Protein AF-A0ABD3RFZ0-F1 (afdb_monomer_lite)

InterPro domains:
  IPR000340 Dual specificity phosphatase, catalytic domain [PF00782] (63-162)
  IPR000387 Tyrosine-specific protein phosphatases domain [PS50056] (107-151)
  IPR020422 Dual specificity protein phosphatase domain [PS50054] (17-166)
  IPR020422 Dual specificity protein phosphatase domain [SM00195] (9-166)
  IPR029021 Protein-tyrosine phosphatase-like [G3DSA:3.90.190.10] (23-165)
  IPR029021 Protein-tyrosine phosphatase-like [SSF52799] (55-164)

pLDDT: mean 84.45, std 20.37, range [33.25, 98.75]

Secondary structure (DSSP, 8-state):
--------------TT---EEEEEEEEE---HHHHHHHHHHHHHHHHHHHHHTTS---TTS---EEEEEEEEE----STTS-STTTHHHHHHHHHHHH-S-TTEEEEEE-SSSSSHHHHHHHHHHHHHSTTT--SHHHHHHHHHHH-TT----HHHHHHHHHS---

Foldseek 3Di:
DDDDDPPDPPPPDDPPDQAEAEEEEEEAAADPVVVVVVVVVVVVVVVVLVVVVVDDDDPPDRNHHYHYHYHYQYWDQDLPTDLPVRLVVLLVSVCVQPDPDPSGHYHQDYDPRAANSLLSQLLNCCPVVVVQDQASCSSQVVVCVVPVNHDHDPSSNVVSRVSRDD

Radius of gyration: 20.24 Å; chains: 1; bounding box: 52×60×48 Å

Organism: NCBI:txid382380

Sequence (166 aa):
MHLANLAQKSTNVSPGSMDKVTVSVISILAAPAMIQLVTRALEEQRRLKNDSTNHVEDDRTPRINMEINHKVIPLRDNVDSDLTSMLPEALVAIDEALGIDDRRICLVHCAMGASRSVSVIVAYLLSRHSHTFNTFDEALRHVRTVRPQAMPNSGFEIELRKLIKK

Structure (mmCIF, N/CA/C/O backbone):
data_AF-A0ABD3RFZ0-F1
#
_entry.id   AF-A0ABD3RFZ0-F1
#
loop_
_atom_site.group_PDB
_atom_site.id
_atom_site.type_symbol
_atom_site.label_atom_id
_atom_site.label_alt_id
_atom_site.label_comp_id
_atom_site.label_asym_id
_atom_site.label_entity_id
_atom_site.label_seq_id
_atom_site.pdbx_PDB_ins_code
_atom_site.Cartn_x
_atom_site.Cartn_y
_atom_site.Cartn_z
_atom_site.occupancy
_atom_site.B_iso_or_equiv
_atom_site.auth_seq_id
_atom_site.auth_comp_id
_atom_site.auth_asym_id
_atom_site.auth_atom_id
_atom_site.pdbx_PDB_model_num
ATOM 1 N N . MET A 1 1 ? -7.850 -44.898 29.629 1.00 38.03 1 MET A N 1
ATOM 2 C CA . MET A 1 1 ? -7.832 -43.987 30.794 1.00 38.03 1 MET A CA 1
ATOM 3 C C . MET A 1 1 ? -6.794 -42.885 30.589 1.00 38.03 1 MET A C 1
ATOM 5 O O . MET A 1 1 ? -5.691 -43.025 31.086 1.00 38.03 1 MET A O 1
ATOM 9 N N . HIS A 1 2 ? -7.129 -41.816 29.860 1.00 33.69 2 HIS A N 1
ATOM 10 C CA . HIS A 1 2 ? -6.860 -40.435 30.293 1.00 33.69 2 HIS A CA 1
ATOM 11 C C . HIS A 1 2 ? -7.582 -39.479 29.333 1.00 33.69 2 HIS A C 1
ATOM 13 O O . HIS A 1 2 ? -7.103 -39.158 28.250 1.00 33.69 2 HIS A O 1
ATOM 19 N N . LEU A 1 3 ? -8.807 -39.1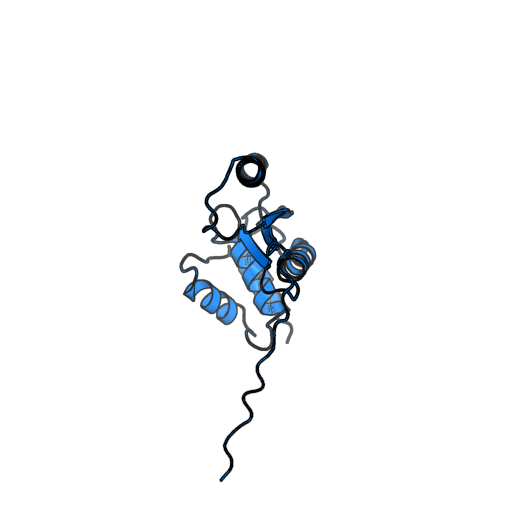32 29.720 1.00 33.28 3 LEU A N 1
ATOM 20 C CA . LEU A 1 3 ? -9.520 -37.954 29.248 1.00 33.28 3 LEU A CA 1
ATOM 21 C C . LEU A 1 3 ? -9.071 -36.756 30.094 1.00 33.28 3 LEU A C 1
ATOM 23 O O . LEU A 1 3 ? -8.675 -36.935 31.242 1.00 33.28 3 LEU A O 1
ATOM 27 N N . ALA A 1 4 ? -9.297 -35.570 29.530 1.00 36.03 4 ALA A N 1
ATOM 28 C CA . ALA A 1 4 ? -9.357 -34.260 30.176 1.00 36.03 4 ALA A CA 1
ATOM 29 C C . ALA A 1 4 ? -8.027 -33.518 30.394 1.00 36.03 4 ALA A C 1
ATOM 31 O O . ALA A 1 4 ? -7.328 -33.704 31.380 1.00 36.03 4 ALA A O 1
ATOM 32 N N . ASN A 1 5 ? -7.778 -32.534 29.525 1.00 33.25 5 ASN A N 1
ATOM 33 C CA . ASN A 1 5 ? -7.682 -31.160 30.018 1.00 33.25 5 ASN A CA 1
ATOM 34 C C . ASN A 1 5 ? -8.039 -30.153 28.914 1.00 33.25 5 ASN A C 1
ATOM 36 O O . ASN A 1 5 ? -7.194 -29.575 28.236 1.00 33.25 5 ASN A O 1
ATOM 40 N N . LEU A 1 6 ? -9.351 -29.964 28.751 1.00 37.66 6 LEU A N 1
ATOM 41 C CA . LEU A 1 6 ? -9.939 -28.725 28.255 1.00 37.66 6 LEU A CA 1
ATOM 42 C C . LEU A 1 6 ? -9.753 -27.670 29.352 1.00 37.66 6 LEU A C 1
ATOM 44 O O . LEU A 1 6 ? -10.592 -27.535 30.240 1.00 37.66 6 LEU A O 1
ATOM 48 N N . ALA A 1 7 ? -8.644 -26.934 29.306 1.00 37.22 7 ALA A N 1
ATOM 49 C CA . ALA A 1 7 ? -8.504 -25.716 30.088 1.00 37.22 7 ALA A CA 1
ATOM 50 C C . ALA A 1 7 ? -9.274 -24.602 29.372 1.00 37.22 7 ALA A C 1
ATOM 52 O O . ALA A 1 7 ? -8.808 -23.989 28.411 1.00 37.22 7 ALA A O 1
ATOM 53 N N . GLN A 1 8 ? -10.495 -24.394 29.850 1.00 36.91 8 GLN A N 1
ATOM 54 C CA . GLN A 1 8 ? -11.307 -23.215 29.612 1.00 36.91 8 GLN A CA 1
ATOM 55 C C . GLN A 1 8 ? -10.460 -21.965 29.894 1.00 36.91 8 GLN A C 1
ATOM 57 O O . GLN A 1 8 ? -10.086 -21.701 31.038 1.00 36.91 8 GLN A O 1
ATOM 62 N N . LYS A 1 9 ? -10.167 -21.163 28.864 1.00 39.25 9 LYS A N 1
ATOM 63 C CA . LYS A 1 9 ? -9.813 -19.757 29.076 1.00 39.25 9 LYS A CA 1
ATOM 64 C C . LYS A 1 9 ? -11.077 -19.059 29.568 1.00 39.25 9 LYS A C 1
ATOM 66 O O . LYS A 1 9 ? -11.904 -18.615 28.783 1.00 39.25 9 LYS A O 1
ATOM 71 N N . SER A 1 10 ? -11.221 -19.020 30.887 1.00 35.28 10 SER A N 1
ATOM 72 C CA . SER A 1 10 ? -12.133 -18.141 31.607 1.00 35.28 10 SER A CA 1
ATOM 73 C C . SER A 1 10 ? -11.794 -16.692 31.248 1.00 35.28 10 SER A C 1
ATOM 75 O O . SER A 1 10 ? -10.926 -16.075 31.867 1.00 35.28 10 SER A O 1
ATOM 77 N N . THR A 1 11 ? -12.455 -16.135 30.236 1.00 39.53 11 THR A N 1
ATOM 78 C CA . THR A 1 11 ? -12.481 -14.689 30.023 1.00 39.53 11 THR A CA 1
ATOM 79 C C . THR A 1 11 ? -13.432 -14.098 31.052 1.00 39.53 11 THR A C 1
ATOM 81 O O . THR A 1 11 ? -14.644 -14.039 30.852 1.00 39.53 11 THR A O 1
ATOM 84 N N . ASN A 1 12 ? -12.862 -13.705 32.185 1.00 35.12 12 ASN A N 1
ATOM 85 C CA . ASN A 1 12 ? -13.525 -12.888 33.187 1.00 35.12 12 ASN A CA 1
ATOM 86 C C . ASN A 1 12 ? -13.666 -11.477 32.584 1.00 35.12 12 ASN A C 1
ATOM 88 O O . ASN A 1 12 ? -12.784 -10.637 32.747 1.00 35.12 12 ASN A O 1
ATOM 92 N N . VAL A 1 13 ? -14.697 -11.261 31.762 1.00 44.59 13 VAL A N 1
ATOM 93 C CA . VAL A 1 13 ? -14.986 -9.954 31.155 1.00 44.59 13 VAL A CA 1
ATOM 94 C C . VAL A 1 13 ? -15.970 -9.236 32.062 1.00 44.59 13 VAL A C 1
ATOM 96 O O . VAL A 1 13 ? -17.118 -9.647 32.214 1.00 44.59 13 VAL A O 1
ATOM 99 N N . SER A 1 14 ? -15.493 -8.167 32.689 1.00 36.38 14 SER A N 1
ATOM 100 C CA . SER A 1 14 ? -16.305 -7.228 33.451 1.00 36.38 14 SER A CA 1
ATOM 101 C C . SER A 1 14 ? -17.437 -6.677 32.565 1.00 36.38 14 SER A C 1
ATOM 103 O O . SER A 1 14 ? -17.157 -6.253 31.439 1.00 36.38 14 SER A O 1
ATOM 105 N N . PRO A 1 15 ? -18.694 -6.619 33.037 1.00 38.91 15 PRO A N 1
ATOM 106 C CA . PRO A 1 15 ? -19.792 -6.036 32.273 1.00 38.91 15 PRO A CA 1
ATOM 107 C C . PRO A 1 15 ? -19.601 -4.514 32.223 1.00 38.91 15 PRO A C 1
ATOM 109 O O . PRO A 1 15 ? -19.945 -3.807 33.165 1.00 38.91 15 PRO A O 1
ATOM 112 N N . GLY A 1 16 ? -18.971 -4.006 31.160 1.00 44.47 16 GLY A N 1
ATOM 113 C CA . GLY A 1 16 ? -18.775 -2.562 30.995 1.00 44.47 16 GLY A CA 1
ATOM 114 C C . GLY A 1 16 ? -17.742 -2.091 29.967 1.00 44.47 16 GLY A C 1
ATOM 115 O O . GLY A 1 16 ? -17.743 -0.906 29.645 1.00 44.47 16 GLY A O 1
ATOM 116 N N . SER A 1 17 ? -16.873 -2.945 29.413 1.00 48.19 17 SER A N 1
ATOM 117 C CA . SER A 1 17 ? -15.966 -2.508 28.339 1.00 48.19 17 SER A CA 1
ATOM 118 C C . SER A 1 17 ? -16.625 -2.694 26.973 1.00 48.19 17 SER A C 1
ATOM 120 O O . SER A 1 17 ? -16.762 -3.823 26.511 1.00 48.19 17 SER A O 1
ATOM 122 N N . MET A 1 18 ? -17.025 -1.602 26.316 1.00 55.50 18 MET A N 1
ATOM 123 C CA . MET A 1 18 ? -17.394 -1.650 24.896 1.00 55.50 18 MET A CA 1
ATOM 124 C C . MET A 1 18 ? -16.211 -2.198 24.092 1.00 55.50 18 MET A C 1
ATOM 126 O O . MET A 1 18 ? -15.103 -1.667 24.197 1.00 55.50 18 MET A O 1
ATOM 130 N N . ASP A 1 19 ? -16.436 -3.235 23.286 1.00 68.19 19 ASP A N 1
ATOM 131 C CA . ASP A 1 19 ? -15.411 -3.765 22.391 1.00 68.19 19 ASP A CA 1
ATOM 132 C C . ASP A 1 19 ? -15.045 -2.695 21.355 1.00 68.19 19 ASP A C 1
ATOM 134 O O . ASP A 1 19 ? -15.809 -2.394 20.432 1.00 68.19 19 ASP A O 1
ATOM 138 N N . LYS A 1 20 ? -13.881 -2.066 21.550 1.00 78.81 20 LYS A N 1
ATOM 139 C CA . LYS A 1 20 ? -13.345 -1.062 20.633 1.00 78.81 20 LYS A CA 1
ATOM 140 C C . LYS A 1 20 ? -12.689 -1.771 19.449 1.00 78.81 20 LYS A C 1
ATOM 142 O O . LYS A 1 20 ? -11.755 -2.541 19.642 1.00 78.81 20 LYS A O 1
ATOM 147 N N . VAL A 1 21 ? -13.161 -1.491 18.238 1.00 87.00 21 VAL A N 1
ATOM 148 C CA . VAL A 1 21 ? -12.549 -1.930 16.977 1.00 87.00 21 VAL A CA 1
ATOM 149 C C . VAL A 1 21 ? -11.824 -0.748 16.350 1.00 87.00 21 VAL A C 1
ATOM 151 O O . VAL A 1 21 ? -12.406 0.323 16.187 1.00 87.00 21 VAL A O 1
ATOM 154 N N . THR A 1 22 ? -10.567 -0.930 15.960 1.00 90.88 22 THR A N 1
ATOM 155 C CA . THR A 1 22 ? -9.802 0.112 15.265 1.00 90.88 22 THR A CA 1
ATOM 156 C C . THR A 1 22 ? -9.674 -0.245 13.789 1.00 90.88 22 THR A C 1
ATOM 158 O O . THR A 1 22 ? -9.172 -1.309 13.439 1.00 90.88 22 THR A O 1
ATOM 161 N N . VAL A 1 23 ? -10.110 0.654 12.910 1.00 92.38 23 VAL A N 1
ATOM 162 C CA . VAL A 1 23 ? -9.974 0.536 11.456 1.00 92.38 23 VAL A CA 1
ATOM 163 C C . VAL A 1 23 ? -8.947 1.548 10.972 1.00 92.38 23 VAL A C 1
ATOM 165 O O . VAL A 1 23 ? -9.184 2.751 11.012 1.00 92.38 23 VAL A O 1
ATOM 168 N N . SER A 1 24 ? -7.821 1.072 10.466 1.00 96.50 24 SER A N 1
ATOM 169 C CA . SER A 1 24 ? -6.791 1.903 9.851 1.00 96.50 24 SER A CA 1
ATOM 170 C C . SER A 1 24 ? -6.907 1.838 8.334 1.00 96.50 24 SER A C 1
ATOM 172 O O . SER A 1 24 ? -6.768 0.776 7.730 1.00 96.50 24 SER A O 1
ATOM 174 N N . VAL A 1 25 ? -7.152 2.985 7.708 1.00 97.25 25 VAL A N 1
ATOM 175 C CA . VAL A 1 25 ? -7.194 3.143 6.254 1.00 97.25 25 VAL A CA 1
ATOM 176 C C . VAL A 1 25 ? -5.888 3.777 5.793 1.00 97.25 25 VAL A C 1
ATOM 178 O O . VAL A 1 25 ? -5.555 4.890 6.197 1.00 97.25 25 VAL A O 1
ATOM 181 N N . ILE A 1 26 ? -5.155 3.076 4.934 1.00 98.38 26 ILE A N 1
ATOM 182 C CA . ILE A 1 26 ? -3.891 3.517 4.347 1.00 98.38 26 ILE A CA 1
ATOM 183 C C . ILE A 1 26 ? -4.130 3.771 2.855 1.00 98.38 26 ILE A C 1
ATOM 185 O O . ILE A 1 26 ? -4.293 2.843 2.058 1.00 98.38 26 ILE A O 1
ATOM 189 N N . SER A 1 27 ? -4.178 5.044 2.471 1.00 98.25 27 SER A N 1
ATOM 190 C CA . SER A 1 27 ? -4.409 5.477 1.092 1.00 98.25 27 SER A CA 1
ATOM 191 C C . SER A 1 27 ? -3.091 5.708 0.363 1.00 98.25 27 SER A C 1
ATOM 193 O O . SER A 1 27 ? -2.377 6.663 0.656 1.00 98.25 27 SER A O 1
ATOM 195 N N . ILE A 1 28 ? -2.808 4.892 -0.650 1.00 98.19 28 ILE A N 1
ATOM 196 C CA . ILE A 1 28 ? -1.666 5.057 -1.553 1.00 98.19 28 ILE A CA 1
ATOM 197 C C . ILE A 1 28 ? -2.112 5.889 -2.767 1.00 98.19 28 ILE A C 1
ATOM 199 O O . ILE A 1 28 ? -2.495 5.357 -3.817 1.00 98.19 28 ILE A O 1
ATOM 203 N N . LEU A 1 29 ? -2.169 7.212 -2.589 1.00 95.62 29 LEU A N 1
ATOM 204 C CA . LEU A 1 29 ? -2.769 8.165 -3.529 1.00 95.62 29 LEU A CA 1
ATOM 205 C C . LEU A 1 29 ? -1.987 9.480 -3.559 1.00 95.62 29 LEU A C 1
ATOM 207 O O . LEU A 1 29 ? -1.707 10.047 -2.515 1.00 95.62 29 LEU A O 1
ATOM 211 N N . ALA A 1 30 ? -1.722 10.014 -4.753 1.00 93.69 30 ALA A N 1
ATOM 212 C CA . ALA A 1 30 ? -1.104 11.334 -4.929 1.00 93.69 30 ALA A CA 1
ATOM 213 C C . ALA A 1 30 ? -2.073 12.434 -5.413 1.00 93.69 30 ALA A C 1
ATOM 215 O O . ALA A 1 30 ? -1.668 13.585 -5.535 1.00 93.69 30 ALA A O 1
ATOM 216 N N . ALA A 1 31 ? -3.332 12.108 -5.736 1.00 93.75 31 ALA A N 1
ATOM 217 C CA . ALA A 1 31 ? -4.286 13.080 -6.278 1.00 93.75 31 ALA A CA 1
ATOM 218 C C . ALA A 1 31 ? -5.112 13.738 -5.152 1.00 93.75 31 ALA A C 1
ATOM 220 O O . ALA A 1 31 ? -5.904 13.032 -4.516 1.00 93.75 31 ALA A O 1
ATOM 221 N N . PRO A 1 32 ? -5.010 15.067 -4.937 1.00 93.56 32 PRO A N 1
ATOM 222 C CA . PRO A 1 32 ? -5.677 15.747 -3.823 1.00 93.56 32 PRO A CA 1
ATOM 223 C C . PRO A 1 32 ? -7.195 15.552 -3.787 1.00 93.56 32 PRO A C 1
ATOM 225 O O . PRO A 1 32 ? -7.753 15.307 -2.723 1.00 93.56 32 PRO A O 1
ATOM 228 N N . ALA A 1 33 ? -7.865 15.588 -4.943 1.00 93.75 33 ALA A N 1
ATOM 229 C CA . ALA A 1 33 ? -9.317 15.417 -5.018 1.00 93.75 33 ALA A CA 1
ATOM 230 C C . ALA A 1 33 ? -9.775 14.027 -4.538 1.00 93.75 33 ALA A C 1
ATOM 232 O O . ALA A 1 33 ? -10.754 13.919 -3.803 1.00 93.75 33 ALA A O 1
ATOM 233 N N . MET A 1 34 ? -9.042 12.965 -4.896 1.00 91.50 34 MET A N 1
ATOM 234 C CA . MET A 1 34 ? -9.352 11.610 -4.424 1.00 91.50 34 MET A CA 1
ATOM 235 C C . MET A 1 34 ? -9.083 11.461 -2.928 1.00 91.50 34 MET A C 1
ATOM 237 O O . MET A 1 34 ? -9.879 10.846 -2.226 1.00 91.50 34 MET A O 1
ATOM 241 N N . ILE A 1 35 ? -7.985 12.043 -2.437 1.00 93.75 35 ILE A N 1
ATOM 242 C CA . ILE A 1 35 ? -7.661 12.036 -1.006 1.00 93.75 35 ILE A CA 1
ATOM 243 C C . ILE A 1 35 ? -8.786 12.712 -0.219 1.00 93.75 35 ILE A C 1
ATOM 245 O O . ILE A 1 35 ? -9.317 12.113 0.709 1.00 93.75 35 ILE A O 1
ATOM 249 N N . GLN A 1 36 ? -9.207 13.910 -0.635 1.00 93.75 36 GLN A N 1
ATOM 250 C CA . GLN A 1 36 ? -10.291 14.642 0.021 1.00 93.75 36 GLN A CA 1
ATOM 251 C C . GLN A 1 36 ? -11.613 13.872 0.003 1.00 93.75 36 GLN A C 1
ATOM 253 O O . GLN A 1 36 ? -12.319 13.871 1.008 1.00 93.75 36 GLN A O 1
ATOM 258 N N . LEU A 1 37 ? -11.946 13.205 -1.107 1.00 93.62 37 LEU A N 1
ATOM 259 C CA . LEU A 1 37 ? -13.153 12.382 -1.197 1.00 93.62 37 LEU A CA 1
ATOM 260 C C . LEU A 1 37 ? -13.140 11.255 -0.155 1.00 93.62 37 LEU A C 1
ATOM 262 O O . LEU A 1 37 ? -14.114 11.081 0.574 1.00 93.62 37 LEU A O 1
ATOM 266 N N . VAL A 1 38 ? -12.025 10.526 -0.054 1.00 93.31 38 VAL A N 1
ATOM 267 C CA . VAL A 1 38 ? -11.865 9.435 0.918 1.00 93.31 38 VAL A CA 1
ATOM 268 C C . VAL A 1 38 ? -11.899 9.974 2.344 1.00 93.31 38 VAL A C 1
ATOM 270 O O . VAL A 1 38 ? -12.641 9.450 3.167 1.00 93.31 38 VAL A O 1
ATOM 273 N N . THR A 1 39 ? -11.154 11.041 2.640 1.00 92.44 39 THR A N 1
ATOM 274 C CA . THR A 1 39 ? -11.133 11.648 3.977 1.00 92.44 39 THR A CA 1
ATOM 275 C C . THR A 1 39 ? -12.530 12.078 4.417 1.00 92.44 39 THR A C 1
ATOM 277 O O . THR A 1 39 ? -12.941 11.727 5.519 1.00 92.44 39 THR A O 1
ATOM 280 N N . ARG A 1 40 ? -13.298 12.749 3.547 1.00 93.81 40 ARG A N 1
ATOM 281 C CA . ARG A 1 40 ? -14.681 13.157 3.848 1.00 93.81 40 ARG A CA 1
ATOM 282 C C . ARG A 1 40 ? -15.587 11.963 4.116 1.00 93.81 40 ARG A C 1
ATOM 284 O O . ARG A 1 40 ? -16.321 11.983 5.096 1.00 93.81 40 ARG A O 1
ATOM 291 N N . ALA A 1 41 ? -15.500 10.916 3.294 1.00 92.44 41 ALA A N 1
ATOM 292 C CA . ALA A 1 41 ? -16.274 9.698 3.509 1.00 92.44 41 ALA A CA 1
ATOM 293 C C . ALA A 1 41 ? -15.937 9.055 4.866 1.00 92.44 41 ALA A C 1
ATOM 295 O O . ALA A 1 41 ? -16.835 8.678 5.614 1.00 92.44 41 ALA A O 1
ATOM 296 N N . LEU A 1 42 ? -14.653 8.976 5.232 1.00 91.56 42 LEU A N 1
ATOM 297 C CA . LEU A 1 42 ? -14.235 8.436 6.530 1.00 91.56 42 LEU A CA 1
ATOM 298 C C . LEU A 1 42 ? -14.703 9.312 7.700 1.00 91.56 42 LEU A C 1
ATOM 300 O O . LEU A 1 42 ? -15.141 8.783 8.717 1.00 91.56 42 LEU A O 1
ATOM 304 N N . GLU A 1 43 ? -14.640 10.637 7.573 1.00 89.62 43 GLU A N 1
ATOM 305 C CA . GLU A 1 43 ? -15.154 11.574 8.580 1.00 89.62 43 GLU A CA 1
ATOM 306 C C . GLU A 1 43 ? -16.670 11.472 8.757 1.00 89.62 43 GLU A C 1
ATOM 308 O O . GLU A 1 43 ? -17.150 11.488 9.888 1.00 89.62 43 GLU A O 1
ATOM 313 N N . GLU A 1 44 ? -17.422 11.317 7.670 1.00 88.75 44 GLU A N 1
ATOM 314 C CA . GLU A 1 44 ? -18.865 11.084 7.715 1.00 88.75 44 GLU A CA 1
ATOM 315 C C . GLU A 1 44 ? -19.188 9.772 8.440 1.00 88.75 44 GLU A C 1
ATOM 317 O O . GLU A 1 44 ? -20.021 9.760 9.345 1.00 88.75 44 GLU A O 1
ATOM 322 N N . GLN A 1 45 ? -18.456 8.691 8.150 1.00 84.69 45 GLN A N 1
ATOM 323 C CA . GLN A 1 45 ? -18.609 7.424 8.873 1.00 84.69 45 GLN A CA 1
ATOM 324 C C . GLN A 1 45 ? -18.260 7.548 10.364 1.00 84.69 45 GLN A C 1
ATOM 326 O O . GLN A 1 45 ? -18.925 6.935 11.199 1.00 84.69 45 GLN A O 1
ATOM 331 N N . ARG A 1 46 ? -17.255 8.362 10.725 1.00 83.94 46 ARG A N 1
ATOM 332 C CA . ARG A 1 46 ? -16.961 8.677 12.136 1.00 83.94 46 ARG A CA 1
ATOM 333 C C . ARG A 1 46 ? -18.127 9.430 12.791 1.00 83.94 46 ARG A C 1
ATOM 335 O O . ARG A 1 46 ? -18.501 9.100 13.912 1.00 83.94 46 ARG A O 1
ATOM 342 N N . ARG A 1 47 ? -18.722 10.412 12.101 1.00 81.62 47 ARG A N 1
ATOM 343 C CA . ARG A 1 47 ? -19.844 11.217 12.621 1.00 81.62 47 ARG A CA 1
ATOM 344 C C . ARG A 1 47 ? -21.111 10.396 12.827 1.00 81.62 47 ARG A C 1
ATOM 346 O O . ARG A 1 47 ? -21.661 10.427 13.920 1.00 81.62 47 ARG A O 1
ATOM 353 N N . LEU A 1 48 ? -21.528 9.620 11.825 1.00 78.38 48 LEU A N 1
ATOM 354 C CA . LEU A 1 48 ? -22.744 8.800 11.897 1.00 78.38 48 LEU A CA 1
ATOM 355 C C . LEU A 1 48 ? -22.710 7.818 13.078 1.00 78.38 48 LEU A C 1
ATOM 357 O O . LEU A 1 48 ? -23.730 7.573 13.724 1.00 78.38 48 LEU A O 1
ATOM 361 N N . LYS A 1 49 ? -21.526 7.289 13.408 1.00 70.06 49 LYS A N 1
ATOM 362 C CA . LYS A 1 49 ? -21.345 6.422 14.579 1.00 70.06 49 LYS A CA 1
ATOM 363 C C . LYS A 1 49 ? -21.437 7.176 15.903 1.00 70.06 49 LYS A C 1
ATOM 365 O O . LYS A 1 49 ? -22.063 6.667 16.827 1.00 70.06 49 LYS A O 1
ATOM 370 N N . ASN A 1 50 ? -20.874 8.380 15.976 1.00 67.50 50 ASN A N 1
ATOM 371 C CA . ASN A 1 50 ? -20.946 9.220 17.173 1.00 67.50 50 ASN A CA 1
ATOM 372 C C . ASN A 1 50 ? -22.367 9.761 17.435 1.00 67.50 50 ASN A C 1
ATOM 374 O O . ASN A 1 50 ? -22.757 9.925 18.589 1.00 67.50 50 ASN A O 1
ATOM 378 N N . ASP A 1 51 ? -23.168 10.001 16.394 1.00 66.81 51 ASP A N 1
ATOM 379 C CA . ASP A 1 51 ? -24.575 10.402 16.563 1.00 66.81 51 ASP A CA 1
ATOM 380 C C . ASP A 1 51 ? -25.460 9.225 16.991 1.00 66.81 51 ASP A C 1
ATOM 382 O O . ASP A 1 51 ? -26.338 9.381 17.840 1.00 66.81 51 ASP A O 1
ATOM 386 N N . SER A 1 52 ? -25.180 8.016 16.493 1.00 58.91 52 SER A N 1
ATOM 387 C CA . SER A 1 52 ? -25.902 6.795 16.890 1.00 58.91 52 SER A CA 1
ATOM 388 C C . SER A 1 52 ? -25.713 6.440 18.372 1.00 58.91 52 SER A C 1
ATOM 390 O O . SER A 1 52 ? -26.531 5.725 18.946 1.00 58.91 52 SER A O 1
ATOM 392 N N . THR A 1 53 ? -24.670 6.958 19.029 1.00 56.25 53 THR A N 1
ATOM 393 C CA . THR A 1 53 ? -24.497 6.829 20.484 1.00 56.25 53 THR A CA 1
ATOM 394 C C . THR A 1 53 ? -25.422 7.729 21.320 1.00 56.25 53 THR A C 1
ATOM 396 O O . THR A 1 53 ? -25.520 7.489 22.523 1.00 56.25 53 THR A O 1
ATOM 399 N N . ASN A 1 54 ? -26.139 8.693 20.717 1.00 54.69 54 ASN A N 1
ATOM 400 C CA . ASN A 1 54 ? -26.969 9.697 21.410 1.00 54.69 54 ASN A CA 1
ATOM 401 C C . ASN A 1 54 ? -28.499 9.474 21.315 1.00 54.69 54 ASN A C 1
ATOM 403 O O . ASN A 1 54 ? -29.267 10.322 21.779 1.00 54.69 54 ASN A O 1
ATOM 407 N N . HIS A 1 55 ? -28.978 8.359 20.748 1.00 50.00 55 HIS A N 1
ATOM 408 C CA . HIS A 1 55 ? -30.413 8.029 20.696 1.00 50.00 55 HIS A CA 1
ATOM 409 C C . HIS A 1 55 ? -30.758 6.708 21.407 1.00 50.00 55 HIS A C 1
ATOM 411 O O . HIS A 1 55 ? -29.966 5.769 21.456 1.00 50.00 55 HIS A O 1
ATOM 417 N N . VAL A 1 56 ? -31.939 6.699 22.030 1.00 53.88 56 VAL A N 1
ATOM 418 C CA . VAL A 1 56 ? -32.428 5.729 23.022 1.00 53.88 56 VAL A CA 1
ATOM 419 C C . VAL A 1 56 ? -32.813 4.373 22.386 1.00 53.88 56 VAL A C 1
ATOM 421 O O . VAL A 1 56 ? -33.747 4.300 21.598 1.00 53.88 56 VAL A O 1
ATOM 424 N N . GLU A 1 57 ? -32.040 3.347 22.768 1.00 55.03 57 GLU A N 1
ATOM 425 C CA . GLU A 1 57 ? -32.357 1.945 23.151 1.00 55.03 57 GLU A CA 1
ATOM 426 C C . GLU A 1 57 ? -33.112 0.963 22.210 1.00 55.03 57 GLU A C 1
ATOM 428 O O . GLU A 1 57 ? -34.335 0.873 22.220 1.00 55.03 57 GLU A O 1
ATOM 433 N N . ASP A 1 58 ? -32.355 0.054 21.567 1.00 53.28 58 ASP A N 1
ATOM 434 C CA . ASP A 1 58 ? -32.684 -1.388 21.494 1.00 53.28 58 ASP A CA 1
ATOM 435 C C . ASP A 1 58 ? -31.482 -2.170 22.062 1.00 53.28 58 ASP A C 1
ATOM 437 O O . ASP A 1 58 ? -30.371 -2.120 21.532 1.00 53.28 58 ASP A O 1
ATOM 441 N N . ASP A 1 59 ? -31.701 -2.859 23.181 1.00 57.31 59 ASP A N 1
ATOM 442 C CA . ASP A 1 59 ? -30.711 -3.547 24.033 1.00 57.31 59 ASP A CA 1
ATOM 443 C C . ASP A 1 59 ? -29.996 -4.732 23.336 1.00 57.31 59 ASP A C 1
ATOM 445 O O . ASP A 1 59 ? -29.080 -5.352 23.871 1.00 57.31 59 ASP A O 1
ATOM 449 N N . ARG A 1 60 ? -30.398 -5.072 22.104 1.00 59.19 60 ARG A N 1
ATOM 450 C CA . ARG A 1 60 ? -29.961 -6.291 21.402 1.00 59.19 60 ARG A CA 1
ATOM 451 C C . ARG A 1 60 ? -28.865 -6.090 20.360 1.00 59.19 60 ARG A C 1
ATOM 453 O O . ARG A 1 60 ? -28.359 -7.081 19.833 1.00 59.19 60 ARG A O 1
ATOM 460 N N . THR A 1 61 ? -28.461 -4.856 20.058 1.00 53.16 61 THR A N 1
ATOM 461 C CA . THR A 1 61 ? -27.335 -4.608 19.143 1.00 53.16 61 THR A CA 1
ATOM 462 C C . THR A 1 61 ? -26.040 -4.374 19.922 1.00 53.16 61 THR A C 1
ATOM 464 O O . THR A 1 61 ? -25.944 -3.366 20.629 1.00 53.16 61 THR A O 1
ATOM 467 N N . PRO A 1 62 ? -25.018 -5.246 19.797 1.0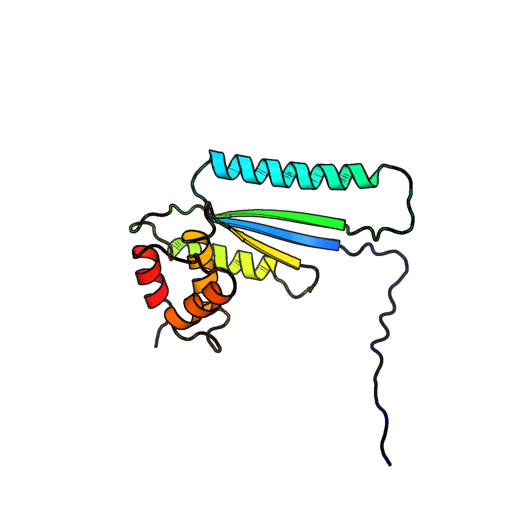0 54.06 62 PRO A N 1
ATOM 468 C CA . PRO A 1 62 ? -23.731 -5.005 20.434 1.00 54.06 62 PRO A CA 1
ATOM 469 C C . PRO A 1 62 ? -23.133 -3.688 19.924 1.00 54.06 62 PRO A C 1
ATOM 471 O O . PRO A 1 62 ? -22.921 -3.497 18.724 1.00 54.06 62 PRO A O 1
ATOM 474 N N . ARG A 1 63 ? -22.877 -2.760 20.853 1.00 54.62 63 ARG A N 1
ATOM 475 C CA . ARG A 1 63 ? -22.257 -1.459 20.574 1.00 54.62 63 ARG A CA 1
ATOM 476 C C . ARG A 1 63 ? -20.780 -1.668 20.235 1.00 54.62 63 ARG A C 1
ATOM 478 O O . ARG A 1 63 ? -19.937 -1.675 21.127 1.00 54.62 63 ARG A O 1
ATOM 485 N N . ILE A 1 64 ? -20.460 -1.830 18.952 1.00 63.19 64 ILE A N 1
ATOM 486 C CA . ILE A 1 64 ? -19.066 -1.814 18.497 1.00 63.19 64 ILE A CA 1
ATOM 487 C C . ILE A 1 64 ? -18.609 -0.358 18.418 1.00 63.19 64 ILE A C 1
ATOM 489 O O . ILE A 1 64 ? -18.994 0.381 17.506 1.00 63.19 64 ILE A O 1
ATOM 493 N N . ASN A 1 65 ? -17.773 0.052 19.369 1.00 73.19 65 ASN A N 1
ATOM 494 C CA . ASN A 1 65 ? -17.127 1.356 19.322 1.00 73.19 65 ASN A CA 1
ATOM 495 C C . ASN A 1 65 ? -16.020 1.305 18.261 1.00 73.19 65 ASN A C 1
ATOM 497 O O . ASN A 1 65 ? -15.042 0.586 18.435 1.00 73.19 65 ASN A O 1
ATOM 501 N N . MET A 1 66 ? -16.172 2.019 17.145 1.00 80.69 66 MET A N 1
ATOM 502 C CA . MET A 1 66 ? -15.206 1.957 16.046 1.00 80.69 66 MET A CA 1
ATOM 503 C C . MET A 1 66 ? -14.383 3.236 15.952 1.00 80.69 66 MET A C 1
ATOM 505 O O . MET A 1 66 ? -14.915 4.302 15.654 1.00 80.69 66 MET A O 1
ATOM 509 N N . GLU A 1 67 ? -13.073 3.115 16.114 1.00 87.81 67 GLU A N 1
ATOM 510 C CA . GLU A 1 67 ? -12.120 4.186 15.843 1.00 87.81 67 GLU A CA 1
ATOM 511 C C . GLU A 1 67 ? -11.580 4.039 14.425 1.00 87.81 67 GLU A C 1
ATOM 513 O O . GLU A 1 67 ? -11.111 2.970 14.049 1.00 87.81 67 GLU A O 1
ATOM 518 N N . ILE A 1 68 ? -11.634 5.106 13.631 1.00 90.44 68 ILE A N 1
ATOM 519 C CA . ILE A 1 68 ? -11.068 5.101 12.281 1.00 90.44 68 ILE A CA 1
ATOM 520 C C . ILE A 1 68 ? -9.799 5.943 12.282 1.00 90.44 68 ILE A C 1
ATOM 522 O O . ILE A 1 68 ? -9.866 7.132 12.590 1.00 90.44 68 ILE A O 1
ATOM 526 N N . ASN A 1 69 ? -8.684 5.376 11.834 1.00 93.81 69 ASN A N 1
ATOM 527 C CA . ASN A 1 69 ? -7.435 6.074 11.546 1.00 93.81 69 ASN A CA 1
ATOM 528 C C . ASN A 1 69 ? -7.263 6.192 10.030 1.00 93.81 69 ASN A C 1
ATOM 530 O O . ASN A 1 69 ? -7.578 5.262 9.294 1.00 93.81 69 ASN A O 1
ATOM 534 N N . HIS A 1 70 ? -6.778 7.334 9.545 1.00 96.38 70 HIS A N 1
ATOM 535 C CA . HIS A 1 70 ? -6.528 7.539 8.115 1.00 96.38 70 HIS A CA 1
ATOM 536 C C . HIS A 1 70 ? -5.104 8.041 7.911 1.00 96.38 70 HIS A C 1
ATOM 538 O O . HIS A 1 70 ? -4.739 9.082 8.451 1.00 96.38 70 HIS A O 1
ATOM 544 N N . LYS A 1 71 ? -4.313 7.304 7.130 1.00 97.56 71 LYS A N 1
ATOM 545 C CA . LYS A 1 71 ? -2.972 7.701 6.700 1.00 97.56 71 LYS A CA 1
ATOM 546 C C . LYS A 1 71 ? -2.937 7.758 5.181 1.00 97.56 71 LYS A C 1
ATOM 548 O O . LYS A 1 71 ? -3.396 6.842 4.504 1.00 97.56 71 LYS A O 1
ATOM 553 N N . VAL A 1 72 ? -2.375 8.831 4.642 1.00 98.06 72 VAL A N 1
ATOM 554 C CA . VAL A 1 72 ? -2.200 9.015 3.201 1.00 98.06 72 VAL A CA 1
ATOM 555 C C . VAL A 1 72 ? -0.715 8.974 2.901 1.00 98.06 72 VAL A C 1
ATOM 557 O O . VAL A 1 72 ? 0.043 9.731 3.498 1.00 98.06 72 VAL A O 1
ATOM 560 N N . ILE A 1 73 ? -0.317 8.107 1.975 1.00 98.00 73 ILE A N 1
ATOM 561 C CA . ILE A 1 73 ? 1.059 8.006 1.501 1.00 98.00 73 ILE A CA 1
ATOM 562 C C . ILE A 1 73 ? 1.057 8.302 -0.004 1.00 98.00 73 ILE A C 1
ATOM 564 O O . ILE A 1 73 ? 0.413 7.580 -0.777 1.00 98.00 73 ILE A O 1
ATOM 568 N N . PRO A 1 74 ? 1.707 9.390 -0.443 1.00 97.31 74 PRO A N 1
ATOM 569 C CA . PRO A 1 74 ? 1.605 9.843 -1.818 1.00 97.31 74 PRO A CA 1
ATOM 570 C C . PRO A 1 74 ? 2.385 8.939 -2.770 1.00 97.31 74 PRO A C 1
ATOM 572 O O . PRO A 1 74 ? 3.595 8.789 -2.654 1.00 97.31 74 PRO A O 1
ATOM 575 N N . LEU A 1 75 ? 1.690 8.385 -3.767 1.00 97.75 75 LEU A N 1
ATOM 576 C CA . LEU A 1 75 ? 2.312 7.671 -4.882 1.00 97.75 75 LEU A CA 1
ATOM 577 C C . LEU A 1 75 ? 1.463 7.810 -6.156 1.00 97.75 75 LEU A C 1
ATOM 579 O O . LEU A 1 75 ? 0.234 7.614 -6.147 1.00 97.75 75 LEU A O 1
ATOM 583 N N . ARG A 1 76 ? 2.120 8.179 -7.260 1.00 97.38 76 ARG A N 1
ATOM 584 C CA . ARG A 1 76 ? 1.539 8.183 -8.614 1.00 97.38 76 ARG A CA 1
ATOM 585 C C . ARG A 1 76 ? 1.632 6.786 -9.219 1.00 97.38 76 ARG A C 1
ATOM 587 O O . ARG A 1 76 ? 2.422 5.973 -8.770 1.00 97.38 76 ARG A O 1
ATOM 594 N N . ASP A 1 77 ? 0.774 6.483 -10.186 1.00 97.81 77 ASP A N 1
ATOM 595 C CA . ASP A 1 77 ? 0.712 5.150 -10.802 1.00 97.81 77 ASP A CA 1
ATOM 596 C C . ASP A 1 77 ? 1.434 5.120 -12.144 1.00 97.81 77 ASP A C 1
ATOM 598 O O . ASP A 1 77 ? 0.865 4.761 -13.173 1.00 97.81 77 ASP A O 1
ATOM 602 N N . ASN A 1 78 ? 2.679 5.577 -12.131 1.00 97.62 78 ASN A N 1
ATOM 603 C CA . ASN A 1 78 ? 3.483 5.682 -13.330 1.00 97.62 78 ASN A CA 1
ATOM 604 C C . ASN A 1 78 ? 4.693 4.757 -13.199 1.00 97.62 78 ASN A C 1
ATOM 606 O O . ASN A 1 78 ? 5.175 4.503 -12.096 1.00 97.62 78 ASN A O 1
ATOM 610 N N . VAL A 1 79 ? 5.194 4.278 -14.334 1.00 97.56 79 VAL A N 1
ATOM 611 C CA . VAL A 1 79 ? 6.335 3.348 -14.390 1.00 97.56 79 VAL A CA 1
ATOM 612 C C . VAL A 1 79 ? 7.656 3.962 -13.911 1.00 97.56 79 VAL A C 1
ATOM 614 O O . VAL A 1 79 ? 8.598 3.231 -13.638 1.00 97.56 79 VAL A O 1
ATOM 617 N N . ASP A 1 80 ? 7.729 5.289 -13.824 1.00 97.06 80 ASP A N 1
ATOM 618 C CA . ASP A 1 80 ? 8.869 6.083 -13.355 1.00 97.06 80 ASP A CA 1
ATOM 619 C C . ASP A 1 80 ? 8.720 6.553 -11.895 1.00 97.06 80 ASP A C 1
ATOM 621 O O . ASP A 1 80 ? 9.589 7.251 -11.378 1.00 97.06 80 ASP A O 1
ATOM 625 N N . SER A 1 81 ? 7.613 6.209 -11.225 1.00 97.38 81 SER A N 1
ATOM 626 C CA . SER A 1 81 ? 7.406 6.557 -9.817 1.00 97.38 81 SER A CA 1
ATOM 627 C C . SER A 1 81 ? 8.251 5.667 -8.906 1.00 97.38 81 SER A C 1
ATOM 629 O O . SER A 1 81 ? 8.199 4.449 -9.029 1.00 97.38 81 SER A O 1
ATOM 631 N N . ASP A 1 82 ? 8.960 6.277 -7.956 1.00 96.56 82 ASP A N 1
ATOM 632 C CA . ASP A 1 82 ? 9.803 5.577 -6.980 1.00 96.56 82 ASP A CA 1
ATOM 633 C C . ASP A 1 82 ? 8.939 4.931 -5.883 1.00 96.56 82 ASP A C 1
ATOM 635 O O . ASP A 1 82 ? 8.503 5.593 -4.935 1.00 96.56 82 ASP A O 1
ATOM 639 N N . LEU A 1 83 ? 8.662 3.633 -6.028 1.00 97.44 83 LEU A N 1
ATOM 640 C CA . LEU A 1 83 ? 7.931 2.853 -5.027 1.00 97.44 83 LEU A CA 1
ATOM 641 C C . LEU A 1 83 ? 8.799 2.626 -3.784 1.00 97.44 83 LEU A C 1
ATOM 643 O O . LEU A 1 83 ? 8.313 2.737 -2.661 1.00 97.44 83 LEU A O 1
ATOM 647 N N . THR A 1 84 ? 10.076 2.306 -3.970 1.00 95.69 84 THR A N 1
ATOM 648 C CA . THR A 1 84 ? 10.981 1.865 -2.903 1.00 95.69 84 THR A CA 1
ATOM 649 C C . THR A 1 84 ? 11.160 2.932 -1.824 1.00 95.69 84 THR A C 1
ATOM 651 O O . THR A 1 84 ? 11.194 2.594 -0.640 1.00 95.69 84 THR A O 1
ATOM 654 N N . SER A 1 85 ? 11.202 4.212 -2.203 1.00 96.00 85 SER A N 1
ATOM 655 C CA . SER A 1 85 ? 11.318 5.340 -1.269 1.00 96.00 85 SER A CA 1
ATOM 656 C C . SER A 1 85 ? 10.174 5.425 -0.251 1.00 96.00 85 SER A C 1
ATOM 658 O O . SER A 1 85 ? 10.403 5.831 0.888 1.00 96.00 85 SER A O 1
ATOM 660 N N . MET A 1 86 ? 8.957 5.010 -0.625 1.00 96.00 86 MET A N 1
ATOM 661 C CA . MET A 1 86 ? 7.774 5.090 0.239 1.00 96.00 86 MET A CA 1
ATOM 662 C C . MET A 1 86 ? 7.479 3.796 1.006 1.00 96.00 86 MET A C 1
ATOM 664 O O . MET A 1 86 ? 6.694 3.808 1.959 1.00 96.00 86 MET A O 1
ATOM 668 N N . LEU A 1 87 ? 8.122 2.680 0.639 1.00 97.44 87 LEU A N 1
ATOM 669 C CA . LEU A 1 87 ? 7.902 1.393 1.298 1.00 97.44 87 LEU A CA 1
ATOM 670 C C . LEU A 1 87 ? 8.183 1.432 2.807 1.00 97.44 87 LEU A C 1
ATOM 672 O O . LEU A 1 87 ? 7.332 0.931 3.537 1.00 97.44 87 LEU A O 1
ATOM 676 N N . PRO A 1 88 ? 9.279 2.026 3.329 1.00 97.62 88 PRO A N 1
ATOM 677 C CA . PRO A 1 88 ? 9.520 2.043 4.772 1.00 97.62 88 PRO A CA 1
ATOM 678 C C . PRO A 1 88 ? 8.345 2.627 5.564 1.00 97.62 88 PRO A C 1
ATOM 680 O O . PRO A 1 88 ? 7.896 2.023 6.536 1.00 97.62 88 PRO A O 1
ATOM 683 N N . GLU A 1 89 ? 7.791 3.750 5.102 1.00 98.06 89 GLU A N 1
ATOM 684 C CA . GLU A 1 89 ? 6.633 4.383 5.733 1.00 98.06 89 GLU A CA 1
ATOM 685 C C . GLU A 1 89 ? 5.376 3.507 5.634 1.00 98.06 89 GLU A C 1
ATOM 687 O O . GLU A 1 89 ? 4.647 3.349 6.615 1.00 98.06 89 GLU A O 1
ATOM 692 N N . ALA A 1 90 ? 5.111 2.922 4.464 1.00 98.25 90 ALA A N 1
ATOM 693 C CA . ALA A 1 90 ? 3.922 2.101 4.258 1.00 98.25 90 ALA A CA 1
ATOM 694 C C . ALA A 1 90 ? 3.953 0.788 5.041 1.00 98.25 90 ALA A C 1
ATOM 696 O O . ALA A 1 90 ? 2.934 0.390 5.599 1.00 98.25 90 ALA A O 1
ATOM 697 N N . LEU A 1 91 ? 5.109 0.127 5.103 1.00 97.94 91 LEU A N 1
ATOM 698 C CA . LEU A 1 91 ? 5.266 -1.126 5.834 1.00 97.94 91 LEU A CA 1
ATOM 699 C C . LEU A 1 91 ? 5.086 -0.909 7.340 1.00 97.94 91 LEU A C 1
ATOM 701 O O . LEU A 1 91 ? 4.348 -1.664 7.967 1.00 97.94 91 LEU A O 1
ATOM 705 N N . VAL A 1 92 ? 5.685 0.153 7.894 1.00 97.75 92 VAL A N 1
ATOM 706 C CA . VAL A 1 92 ? 5.488 0.534 9.304 1.00 97.75 92 VAL A CA 1
ATOM 707 C C . VAL A 1 92 ? 4.020 0.846 9.582 1.00 97.75 92 VAL A C 1
ATOM 709 O O . VAL A 1 92 ? 3.463 0.339 10.550 1.00 97.75 92 VAL A O 1
ATOM 712 N N . ALA A 1 93 ? 3.357 1.600 8.702 1.00 97.94 93 ALA A N 1
ATOM 713 C CA . ALA A 1 93 ? 1.941 1.909 8.870 1.00 97.94 93 ALA A CA 1
ATOM 714 C C . ALA A 1 93 ? 1.052 0.654 8.895 1.00 97.94 93 ALA A C 1
ATOM 716 O O . ALA A 1 93 ? 0.076 0.611 9.642 1.00 97.94 93 ALA A O 1
ATOM 717 N N . ILE A 1 94 ? 1.373 -0.366 8.090 1.00 98.00 94 ILE A N 1
ATOM 718 C CA . ILE A 1 94 ? 0.648 -1.644 8.104 1.00 98.00 94 ILE A CA 1
ATOM 719 C C . ILE A 1 94 ? 0.904 -2.394 9.415 1.00 98.00 94 ILE A C 1
ATOM 721 O O . ILE A 1 94 ? -0.053 -2.889 10.007 1.00 98.00 94 ILE A O 1
ATOM 725 N N . ASP A 1 95 ? 2.149 -2.451 9.895 1.00 96.31 95 ASP A N 1
ATOM 726 C CA . ASP A 1 95 ? 2.464 -3.106 11.172 1.00 96.31 95 ASP A CA 1
ATOM 727 C C . ASP A 1 95 ? 1.724 -2.454 12.345 1.00 96.31 95 ASP A C 1
ATOM 729 O O . ASP A 1 95 ? 1.107 -3.141 13.158 1.00 96.31 95 ASP A O 1
ATOM 733 N N . GLU A 1 96 ? 1.750 -1.122 12.419 1.00 95.19 96 GLU A N 1
ATOM 734 C CA . GLU A 1 96 ? 1.054 -0.351 13.452 1.00 95.19 96 GLU A CA 1
ATOM 735 C C . GLU A 1 96 ? -0.462 -0.571 13.388 1.00 95.19 96 GLU A C 1
ATOM 737 O O . GLU A 1 96 ? -1.131 -0.709 14.421 1.00 95.19 96 GLU A O 1
ATOM 742 N N . ALA A 1 97 ? -1.003 -0.629 12.168 1.00 95.19 97 ALA A N 1
ATOM 743 C CA . ALA A 1 97 ? -2.413 -0.877 11.927 1.00 95.19 97 ALA A CA 1
ATOM 744 C C . ALA A 1 97 ? -2.848 -2.275 12.374 1.00 95.19 97 ALA A C 1
ATOM 746 O O . ALA A 1 97 ? -3.904 -2.384 12.988 1.00 95.19 97 ALA A O 1
ATOM 747 N N . LEU A 1 98 ? -2.062 -3.317 12.088 1.00 92.81 98 LEU A N 1
ATOM 748 C CA . LEU A 1 98 ? -2.389 -4.695 12.468 1.00 92.81 98 LEU A CA 1
ATOM 749 C C . LEU A 1 98 ? -2.174 -4.941 13.968 1.00 92.81 98 LEU A C 1
ATOM 751 O O . LEU A 1 98 ? -3.026 -5.549 14.609 1.00 92.81 98 LEU A O 1
ATOM 755 N N . GLY A 1 99 ? -1.101 -4.406 14.561 1.00 86.25 99 GLY A N 1
ATOM 756 C CA . GLY A 1 99 ? -0.791 -4.595 15.981 1.00 86.25 99 GLY A CA 1
ATOM 757 C C . GLY A 1 99 ? -0.793 -6.072 16.413 1.00 86.25 99 GLY A C 1
ATOM 758 O O . GLY A 1 99 ? -0.493 -6.962 15.624 1.00 86.25 99 GLY A O 1
ATOM 759 N N . ILE A 1 100 ? -1.127 -6.328 17.683 1.00 80.00 100 ILE A N 1
ATOM 760 C CA . ILE A 1 100 ? -1.291 -7.685 18.252 1.00 80.00 100 ILE A CA 1
ATOM 761 C C . ILE A 1 100 ? -2.742 -8.005 18.652 1.00 80.00 100 ILE A C 1
ATOM 763 O O . ILE A 1 100 ? -2.993 -9.033 19.272 1.00 80.00 100 ILE A O 1
ATOM 767 N N . ASP A 1 101 ? -3.677 -7.090 18.388 1.00 81.19 101 ASP A N 1
ATOM 768 C CA . ASP A 1 101 ? -5.071 -7.192 18.828 1.00 81.19 101 ASP A CA 1
ATOM 769 C C . ASP A 1 101 ? -5.962 -7.545 17.637 1.00 81.19 101 ASP A C 1
ATOM 771 O O . ASP A 1 101 ? -6.016 -6.794 16.663 1.00 81.19 101 ASP A O 1
ATOM 775 N N . ASP A 1 102 ? -6.699 -8.650 17.745 1.00 79.00 102 ASP A N 1
ATOM 776 C CA . ASP A 1 102 ? -7.612 -9.149 16.710 1.00 79.00 102 ASP A CA 1
ATOM 777 C C . ASP A 1 102 ? -8.776 -8.181 16.411 1.00 79.00 102 ASP A C 1
ATOM 779 O O . ASP A 1 102 ? -9.503 -8.345 15.432 1.00 79.00 102 ASP A O 1
ATOM 783 N N . ARG A 1 103 ? -8.957 -7.133 17.227 1.00 86.25 103 ARG A N 1
ATOM 784 C CA . ARG A 1 103 ? -9.935 -6.052 17.009 1.00 86.25 103 ARG A CA 1
ATOM 785 C C . ARG A 1 103 ? -9.418 -4.929 16.103 1.00 86.25 103 ARG A C 1
ATOM 787 O O . ARG A 1 103 ? -9.975 -3.828 16.092 1.00 86.25 103 ARG A O 1
ATOM 794 N N . ARG A 1 104 ? -8.359 -5.181 15.335 1.00 91.81 104 ARG A N 1
ATOM 795 C CA . ARG A 1 104 ? -7.768 -4.221 14.401 1.00 91.81 104 ARG A CA 1
ATOM 796 C C . ARG A 1 104 ? -7.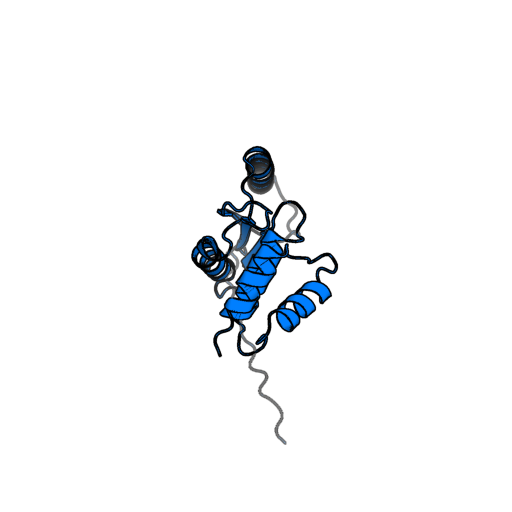969 -4.646 12.955 1.00 91.81 104 ARG A C 1
ATOM 798 O O . ARG A 1 104 ? -7.727 -5.786 12.578 1.00 91.81 104 ARG A O 1
ATOM 805 N N . I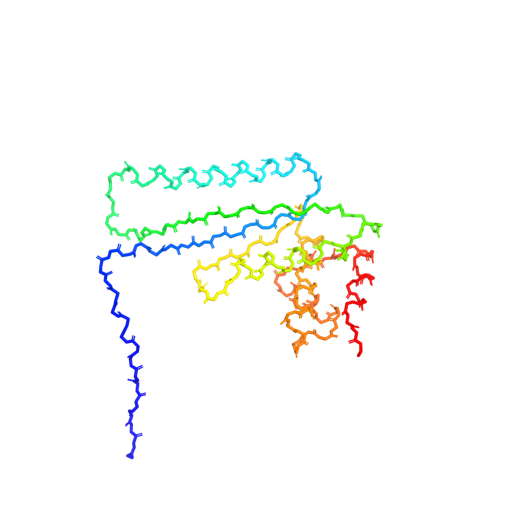LE A 1 105 ? -8.390 -3.698 12.126 1.00 92.00 105 ILE A N 1
ATOM 806 C CA . ILE A 1 105 ? -8.617 -3.894 10.695 1.00 92.00 105 ILE A CA 1
ATOM 807 C C . ILE A 1 105 ? -7.725 -2.919 9.936 1.00 92.00 105 ILE A C 1
ATOM 809 O O . ILE A 1 105 ? -7.768 -1.714 10.178 1.00 92.00 105 ILE A O 1
ATOM 813 N N . CYS A 1 106 ? -6.948 -3.427 8.983 1.00 96.50 106 CYS A N 1
ATOM 814 C CA . CYS A 1 106 ? -6.115 -2.617 8.101 1.00 96.50 106 CYS A CA 1
ATOM 815 C C . CYS A 1 106 ? -6.640 -2.693 6.664 1.00 96.50 106 CYS A C 1
ATOM 817 O O . CYS A 1 106 ? -6.722 -3.773 6.080 1.00 96.50 106 CYS A O 1
ATOM 819 N N . LEU A 1 107 ? -6.978 -1.541 6.084 1.00 97.06 107 LEU A N 1
ATOM 820 C CA . LEU A 1 107 ? -7.345 -1.405 4.678 1.00 97.06 107 LEU A CA 1
ATOM 821 C C . LEU A 1 107 ? -6.276 -0.596 3.946 1.00 97.06 107 LEU A C 1
ATOM 823 O O . LEU A 1 107 ? -6.188 0.618 4.118 1.00 97.06 107 LEU A O 1
ATOM 827 N N . VAL A 1 108 ? -5.522 -1.247 3.062 1.00 98.31 108 VAL A N 1
ATOM 828 C CA . VAL A 1 108 ? -4.597 -0.573 2.140 1.00 98.31 108 VAL A CA 1
ATOM 829 C C . VAL A 1 108 ? -5.266 -0.439 0.779 1.00 98.31 108 VAL A C 1
ATOM 831 O O . VAL A 1 108 ? -5.619 -1.440 0.154 1.00 98.31 108 VAL A O 1
ATOM 834 N N . HIS A 1 109 ? -5.434 0.786 0.285 1.00 97.75 109 HIS A N 1
ATOM 835 C CA . HIS A 1 109 ? -6.103 1.017 -0.994 1.00 97.75 109 HIS A CA 1
ATOM 836 C C . HIS A 1 109 ? -5.407 2.077 -1.850 1.00 97.75 109 HIS A C 1
ATOM 838 O O . HIS A 1 109 ? -4.598 2.873 -1.386 1.00 97.75 109 HIS A O 1
ATOM 844 N N . CYS A 1 110 ? -5.730 2.076 -3.139 1.00 97.38 110 CYS A N 1
ATOM 845 C CA . CYS A 1 110 ? -5.397 3.145 -4.079 1.00 97.38 110 CYS A CA 1
ATOM 846 C C . CYS A 1 110 ? -6.667 3.496 -4.872 1.00 97.38 110 CYS A C 1
ATOM 848 O O . CYS A 1 110 ? -7.768 3.282 -4.367 1.00 97.38 110 CYS A O 1
ATOM 850 N N . ALA A 1 111 ? -6.546 4.027 -6.092 1.00 95.75 111 ALA A N 1
ATOM 851 C CA . ALA A 1 111 ? -7.716 4.406 -6.889 1.00 95.75 111 ALA A CA 1
ATOM 852 C C . ALA A 1 111 ? -8.510 3.180 -7.380 1.00 95.75 111 ALA A C 1
ATOM 854 O O . ALA A 1 111 ? -9.718 3.115 -7.207 1.00 95.75 111 ALA A O 1
ATOM 855 N N . MET A 1 112 ? -7.817 2.187 -7.950 1.00 95.69 112 MET A N 1
ATOM 856 C CA . MET A 1 112 ? -8.446 0.996 -8.553 1.00 95.69 112 MET A CA 1
ATOM 857 C C . MET A 1 112 ? -8.238 -0.288 -7.741 1.00 95.69 112 MET A C 1
ATOM 859 O O . MET A 1 112 ? -8.775 -1.346 -8.078 1.00 95.69 112 MET A O 1
ATOM 863 N N . GLY A 1 113 ? -7.409 -0.233 -6.695 1.00 96.94 113 GLY A N 1
ATOM 864 C CA . GLY A 1 113 ? -7.005 -1.423 -5.943 1.00 96.94 113 GLY A CA 1
ATOM 865 C C . GLY A 1 113 ? -6.358 -2.485 -6.840 1.00 96.94 113 GLY A C 1
ATOM 866 O O . GLY A 1 113 ? -6.727 -3.655 -6.740 1.00 96.94 113 GLY A O 1
ATOM 867 N N . ALA A 1 114 ? -5.487 -2.055 -7.762 1.00 98.31 114 ALA A N 1
ATOM 868 C CA . ALA A 1 114 ? -4.892 -2.903 -8.800 1.00 98.31 114 ALA A CA 1
ATOM 869 C C . ALA A 1 114 ? -3.361 -2.802 -8.850 1.00 98.31 114 ALA A C 1
ATOM 871 O O . ALA A 1 114 ? -2.704 -3.835 -8.822 1.00 98.31 114 ALA A O 1
ATOM 872 N N . SER A 1 115 ? -2.803 -1.586 -8.875 1.00 98.62 115 SER A N 1
ATOM 873 C CA . SER A 1 115 ? -1.353 -1.366 -8.988 1.00 98.62 115 SER A CA 1
ATOM 874 C C . SER A 1 115 ? -0.737 -0.918 -7.657 1.00 98.62 115 SER A C 1
ATOM 876 O O . SER A 1 115 ? -0.366 -1.765 -6.858 1.00 98.62 115 SER A O 1
ATOM 878 N N . ARG A 1 116 ? -0.713 0.381 -7.333 1.00 98.56 116 ARG A N 1
ATOM 879 C CA . ARG A 1 116 ? -0.040 0.939 -6.133 1.00 98.56 116 ARG A CA 1
ATOM 880 C C . ARG A 1 116 ? -0.286 0.202 -4.811 1.00 98.56 116 ARG A C 1
ATOM 882 O O . ARG A 1 116 ? 0.661 -0.192 -4.141 1.00 98.56 116 ARG A O 1
ATOM 889 N N . SER A 1 117 ? -1.549 0.018 -4.415 1.00 98.56 117 SER A N 1
ATOM 890 C CA . SER A 1 117 ? -1.857 -0.665 -3.149 1.00 98.56 117 SER A CA 1
ATOM 891 C C . SER A 1 117 ? -1.459 -2.136 -3.183 1.00 98.56 117 SER A C 1
ATOM 893 O O . SER A 1 117 ? -0.994 -2.663 -2.182 1.00 98.56 117 SER A O 1
ATOM 895 N N . VAL A 1 118 ? -1.591 -2.789 -4.341 1.00 98.69 118 VAL A N 1
ATOM 896 C CA . VAL A 1 118 ? -1.128 -4.166 -4.539 1.00 98.69 118 VAL A CA 1
ATOM 897 C C . VAL A 1 118 ? 0.390 -4.229 -4.429 1.00 98.69 118 VAL A C 1
ATOM 899 O O . VAL A 1 118 ? 0.885 -5.117 -3.750 1.00 98.69 118 VAL A O 1
ATOM 902 N N . SER A 1 119 ? 1.125 -3.281 -5.015 1.00 98.75 119 SER A N 1
ATOM 903 C CA . SER A 1 119 ? 2.581 -3.203 -4.891 1.00 98.75 119 SER A CA 1
ATOM 904 C C . SER A 1 119 ? 3.022 -3.111 -3.433 1.00 98.75 119 SER A C 1
ATOM 906 O O . SER A 1 119 ? 3.917 -3.841 -3.021 1.00 98.75 119 SER A O 1
ATOM 908 N N . VAL A 1 120 ? 2.351 -2.282 -2.628 1.00 98.69 120 VAL A N 1
ATOM 909 C CA . VAL A 1 120 ? 2.626 -2.173 -1.186 1.00 98.69 120 VAL A CA 1
ATOM 910 C C . VAL A 1 120 ? 2.328 -3.485 -0.454 1.00 98.69 120 VAL A C 1
ATOM 912 O O . VAL A 1 120 ? 3.146 -3.925 0.348 1.00 98.69 120 VAL A O 1
ATOM 915 N N . ILE A 1 121 ? 1.203 -4.150 -0.745 1.00 98.62 121 ILE A N 1
ATOM 916 C CA . ILE A 1 121 ? 0.882 -5.453 -0.137 1.00 98.62 121 ILE A CA 1
ATOM 917 C C . ILE A 1 121 ? 1.893 -6.527 -0.549 1.00 98.62 121 ILE A C 1
ATOM 919 O O . ILE A 1 121 ? 2.352 -7.287 0.297 1.00 98.62 121 ILE A O 1
ATOM 923 N N . VAL A 1 122 ? 2.296 -6.579 -1.819 1.00 98.56 122 VAL A N 1
ATOM 924 C CA . VAL A 1 122 ? 3.330 -7.510 -2.287 1.00 98.56 122 VAL A CA 1
ATOM 925 C C . VAL A 1 122 ? 4.654 -7.235 -1.574 1.00 98.56 122 VAL A C 1
ATOM 927 O O . VAL A 1 122 ? 5.256 -8.169 -1.054 1.00 98.56 122 VAL A O 1
ATOM 930 N N . ALA A 1 123 ? 5.079 -5.973 -1.463 1.00 98.25 123 ALA A N 1
ATOM 931 C CA . ALA A 1 123 ? 6.265 -5.605 -0.690 1.00 98.25 123 ALA A CA 1
ATOM 932 C C . ALA A 1 123 ? 6.155 -6.029 0.784 1.00 98.25 123 ALA A C 1
ATOM 934 O O . ALA A 1 123 ? 7.136 -6.509 1.355 1.00 98.25 123 ALA A O 1
ATOM 935 N N . TYR A 1 124 ? 4.971 -5.893 1.390 1.00 98.19 124 TYR A N 1
ATOM 936 C CA . TYR A 1 124 ? 4.706 -6.331 2.760 1.00 98.19 124 TYR A CA 1
ATOM 937 C C . TYR A 1 124 ? 4.873 -7.841 2.921 1.00 98.19 124 TYR A C 1
ATOM 939 O O . TYR A 1 124 ? 5.594 -8.280 3.816 1.00 98.19 124 TYR A O 1
ATOM 947 N N . LEU A 1 125 ? 4.293 -8.634 2.017 1.00 97.94 125 LEU A N 1
ATOM 948 C CA . LEU A 1 125 ? 4.451 -10.088 2.013 1.00 97.94 125 LEU A CA 1
ATOM 949 C C . LEU A 1 125 ? 5.922 -10.493 1.856 1.00 97.94 125 LEU A C 1
ATOM 951 O O . LEU A 1 125 ? 6.417 -11.290 2.647 1.00 97.94 125 LEU A O 1
ATOM 955 N N . LEU A 1 126 ? 6.637 -9.895 0.901 1.00 97.06 126 LEU A N 1
ATOM 956 C CA . LEU A 1 126 ? 8.055 -10.185 0.668 1.00 97.06 126 LEU A CA 1
ATOM 957 C C . LEU A 1 126 ? 8.949 -9.791 1.854 1.00 97.06 126 LEU A C 1
ATOM 959 O O . LEU A 1 126 ? 9.950 -10.451 2.112 1.00 97.06 126 LEU A O 1
ATOM 963 N N . SER A 1 127 ? 8.598 -8.727 2.581 1.00 95.69 127 SER A N 1
ATOM 964 C CA . SER A 1 127 ? 9.422 -8.211 3.682 1.00 95.69 127 SER A CA 1
ATOM 965 C C . SER A 1 127 ? 9.118 -8.877 5.023 1.00 95.69 127 SER A C 1
ATOM 967 O O . SER A 1 127 ? 10.034 -9.170 5.785 1.00 95.69 127 SER A O 1
ATOM 969 N N . ARG A 1 128 ? 7.835 -9.076 5.353 1.00 95.44 128 ARG A N 1
ATOM 970 C CA . ARG A 1 128 ? 7.384 -9.524 6.688 1.00 95.44 128 ARG A CA 1
ATOM 971 C C . ARG A 1 128 ? 6.967 -10.987 6.732 1.00 95.44 128 ARG A C 1
ATOM 973 O O . ARG A 1 128 ? 6.959 -11.590 7.800 1.00 95.44 128 ARG A O 1
ATOM 980 N N . HIS A 1 129 ? 6.703 -11.578 5.572 1.00 95.25 129 HIS A N 1
ATOM 981 C CA . HIS A 1 129 ? 6.352 -12.986 5.416 1.00 95.25 129 HIS A CA 1
ATOM 982 C C . HIS A 1 129 ? 7.323 -13.701 4.469 1.00 95.25 129 HIS A C 1
ATOM 984 O O . HIS A 1 129 ? 6.929 -14.625 3.760 1.00 95.25 129 HIS A O 1
ATOM 990 N N . SER A 1 130 ? 8.600 -13.302 4.482 1.00 92.94 130 SER A N 1
ATOM 991 C CA . SER A 1 130 ? 9.646 -13.848 3.605 1.00 92.94 130 SER A CA 1
ATOM 992 C C . SER A 1 130 ? 9.771 -15.371 3.701 1.00 92.94 130 SER A C 1
ATOM 994 O O . SER A 1 130 ? 9.896 -16.037 2.688 1.00 92.94 130 SER A O 1
ATOM 996 N N . HIS A 1 131 ? 9.600 -15.962 4.886 1.00 93.75 131 HIS A N 1
ATOM 997 C CA . HIS A 1 131 ? 9.584 -17.423 5.058 1.00 93.75 131 HIS A CA 1
ATOM 998 C C . HIS A 1 131 ? 8.492 -18.144 4.237 1.00 93.75 131 HIS A C 1
ATOM 1000 O O . HIS A 1 131 ? 8.638 -19.329 3.948 1.00 93.75 131 HIS A O 1
ATOM 1006 N N . THR A 1 132 ? 7.409 -17.448 3.872 1.00 96.38 132 THR A N 1
ATOM 1007 C CA . THR A 1 132 ? 6.295 -17.977 3.066 1.00 96.38 132 THR A CA 1
ATOM 1008 C C . THR A 1 132 ? 6.372 -17.515 1.609 1.00 96.38 132 THR A C 1
ATOM 1010 O O . THR A 1 132 ? 6.050 -18.282 0.704 1.00 96.38 132 THR A O 1
ATOM 1013 N N . PHE A 1 133 ? 6.795 -16.272 1.367 1.00 96.44 133 PHE A N 1
ATOM 1014 C CA . PHE A 1 133 ? 6.845 -15.663 0.039 1.00 96.44 133 PHE A CA 1
ATOM 1015 C C . PHE A 1 133 ? 8.269 -15.218 -0.283 1.00 96.44 133 PHE A C 1
ATOM 1017 O O . PHE A 1 133 ? 8.709 -14.152 0.145 1.00 96.44 133 PHE A O 1
ATOM 1024 N N . ASN A 1 134 ? 8.971 -16.029 -1.075 1.00 94.06 134 ASN A N 1
ATOM 1025 C CA . ASN A 1 134 ? 10.376 -15.805 -1.422 1.00 94.06 134 ASN A CA 1
ATOM 1026 C C . ASN A 1 134 ? 10.559 -15.268 -2.843 1.00 94.06 134 ASN A C 1
ATOM 1028 O O . ASN A 1 134 ? 11.682 -15.002 -3.264 1.00 94.06 134 ASN A O 1
ATOM 1032 N N . THR A 1 135 ? 9.477 -15.112 -3.607 1.00 96.50 135 THR A N 1
ATOM 1033 C CA . THR A 1 135 ? 9.503 -14.515 -4.946 1.00 96.50 135 THR A CA 1
ATOM 1034 C C . THR A 1 135 ? 8.346 -13.539 -5.139 1.00 96.50 135 THR A C 1
ATOM 1036 O O . THR A 1 135 ? 7.255 -13.713 -4.590 1.00 96.50 135 THR A O 1
ATOM 1039 N N . PHE A 1 136 ? 8.560 -12.520 -5.978 1.00 97.50 136 PHE A N 1
ATOM 1040 C CA . PHE A 1 136 ? 7.497 -11.600 -6.393 1.00 97.50 136 PHE A CA 1
ATOM 1041 C C . PHE A 1 136 ? 6.296 -12.352 -6.984 1.00 97.50 136 PHE A C 1
ATOM 1043 O O . PHE A 1 136 ? 5.152 -12.037 -6.667 1.00 97.50 136 PHE A O 1
ATOM 1050 N N . ASP A 1 137 ? 6.554 -13.370 -7.811 1.00 97.81 137 ASP A N 1
ATOM 1051 C CA . ASP A 1 137 ? 5.5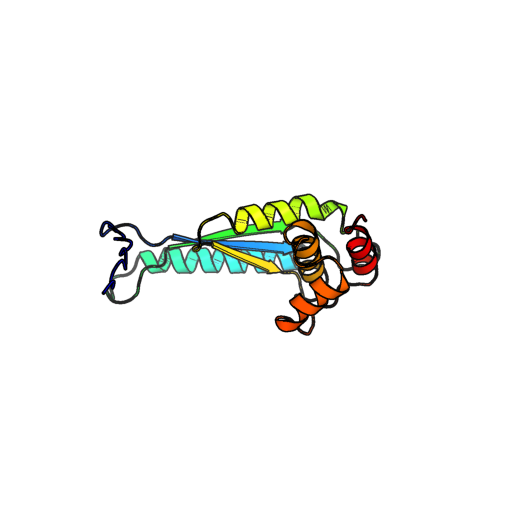00 -14.123 -8.487 1.00 97.81 137 ASP A CA 1
ATOM 1052 C C . ASP A 1 137 ? 4.658 -14.950 -7.503 1.00 97.81 137 ASP A C 1
ATOM 1054 O O . ASP A 1 137 ? 3.446 -15.049 -7.681 1.00 97.81 137 ASP A O 1
ATOM 1058 N N . GLU A 1 138 ? 5.253 -15.510 -6.443 1.00 97.94 138 GLU A N 1
ATOM 1059 C CA . GLU A 1 138 ? 4.513 -16.183 -5.364 1.00 97.94 138 GLU A CA 1
ATOM 1060 C C . GLU A 1 138 ? 3.622 -15.214 -4.591 1.00 97.94 138 GLU A C 1
ATOM 1062 O O . GLU A 1 138 ? 2.425 -15.474 -4.444 1.00 97.94 138 GLU A O 1
ATOM 1067 N N . ALA A 1 139 ? 4.181 -14.085 -4.143 1.00 98.31 139 ALA A N 1
ATOM 1068 C CA . ALA A 1 139 ? 3.436 -13.070 -3.405 1.00 98.31 139 ALA A CA 1
ATOM 1069 C C . ALA A 1 139 ? 2.274 -12.513 -4.243 1.00 98.31 139 ALA A C 1
ATOM 1071 O O . ALA A 1 139 ? 1.133 -12.463 -3.783 1.00 98.31 139 ALA A O 1
ATOM 1072 N N . LEU A 1 140 ? 2.525 -12.153 -5.506 1.00 98.56 140 LEU A N 1
ATOM 1073 C CA . LEU A 1 140 ? 1.486 -11.636 -6.396 1.00 98.56 140 LEU A CA 1
ATOM 1074 C C . LEU A 1 140 ? 0.432 -12.698 -6.729 1.00 98.56 140 LEU A C 1
ATOM 1076 O O . LEU A 1 140 ? -0.758 -12.381 -6.772 1.00 98.56 140 LEU A O 1
ATOM 1080 N N . ARG A 1 141 ? 0.834 -13.958 -6.943 1.00 98.62 141 ARG A N 1
ATOM 1081 C CA . ARG A 1 141 ? -0.110 -15.064 -7.159 1.00 98.62 141 ARG A CA 1
ATOM 1082 C C . ARG A 1 141 ? -1.025 -15.234 -5.953 1.00 98.62 141 ARG A C 1
ATOM 1084 O O . ARG A 1 141 ? -2.229 -15.372 -6.142 1.00 98.62 141 ARG A O 1
ATOM 1091 N N . HIS A 1 142 ? -0.478 -15.168 -4.740 1.00 98.62 142 HIS A N 1
ATOM 1092 C CA . HIS A 1 142 ? -1.269 -15.208 -3.515 1.00 98.62 142 HIS A CA 1
ATOM 1093 C C . HIS A 1 142 ? -2.265 -14.045 -3.445 1.00 98.62 142 HIS A C 1
ATOM 1095 O O . HIS A 1 142 ? -3.458 -14.285 -3.278 1.00 98.62 142 HIS A O 1
ATOM 1101 N N . VAL A 1 143 ? -1.827 -12.805 -3.690 1.00 98.56 143 VAL A N 1
ATOM 1102 C CA . VAL A 1 143 ? -2.732 -11.640 -3.736 1.00 98.56 143 VAL A CA 1
ATOM 1103 C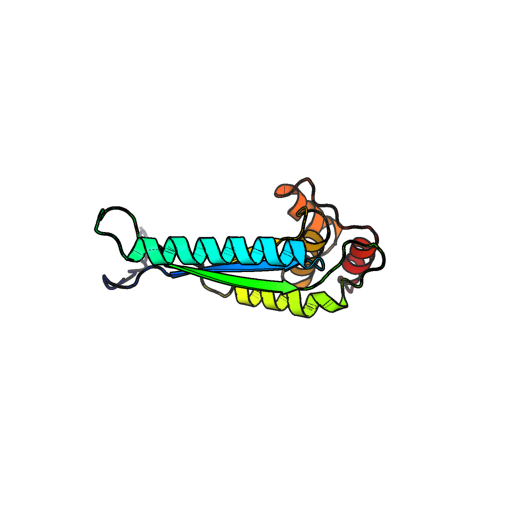 C . VAL A 1 143 ? -3.838 -11.824 -4.784 1.00 98.56 143 VAL A C 1
ATOM 1105 O O . VAL A 1 143 ? -4.995 -11.492 -4.529 1.00 98.56 143 VAL A O 1
ATOM 1108 N N . ARG A 1 144 ? -3.534 -12.412 -5.946 1.00 98.69 144 ARG A N 1
ATOM 1109 C CA . ARG A 1 144 ? -4.525 -12.678 -7.003 1.00 98.69 144 ARG A CA 1
ATOM 1110 C C . ARG A 1 144 ? -5.598 -13.693 -6.614 1.00 98.69 144 ARG A C 1
ATOM 1112 O O . ARG A 1 144 ? -6.685 -13.621 -7.181 1.00 98.69 144 ARG A O 1
ATOM 1119 N N . THR A 1 145 ? -5.347 -14.573 -5.641 1.00 98.44 145 THR A N 1
ATOM 1120 C CA . THR A 1 145 ? -6.381 -15.497 -5.129 1.00 98.44 145 THR A CA 1
ATOM 1121 C C . THR A 1 145 ? -7.559 -14.765 -4.487 1.00 98.44 145 THR A C 1
ATOM 1123 O O . THR A 1 145 ? -8.688 -15.234 -4.577 1.00 98.44 145 THR A O 1
ATOM 1126 N N . VAL A 1 146 ? -7.310 -13.589 -3.901 1.00 97.31 146 VAL A N 1
ATOM 1127 C CA . VAL A 1 146 ? -8.336 -12.744 -3.267 1.00 97.31 146 VAL A CA 1
ATOM 1128 C C . VAL A 1 146 ? -8.686 -11.511 -4.106 1.00 97.31 146 VAL A C 1
ATOM 1130 O O . VAL A 1 146 ? -9.791 -10.981 -4.010 1.00 97.31 146 VAL A O 1
ATOM 1133 N N . ARG A 1 147 ? -7.766 -11.047 -4.961 1.00 97.62 147 ARG A N 1
ATOM 1134 C CA . ARG A 1 147 ? -7.925 -9.865 -5.818 1.00 97.62 147 ARG A CA 1
ATOM 1135 C C . ARG A 1 147 ? -7.446 -10.158 -7.249 1.00 97.62 147 ARG A C 1
ATOM 1137 O O . ARG A 1 147 ? -6.341 -9.754 -7.607 1.00 97.62 147 ARG A O 1
ATOM 1144 N N . PRO A 1 148 ? -8.264 -10.797 -8.109 1.00 98.19 148 PRO A N 1
ATOM 1145 C CA . PRO A 1 148 ? -7.831 -11.246 -9.441 1.00 98.19 148 PRO A CA 1
ATOM 1146 C C . PRO A 1 148 ? -7.272 -10.142 -10.354 1.00 98.19 148 PRO A C 1
ATOM 1148 O O . PRO A 1 148 ? -6.362 -10.385 -11.138 1.00 98.19 148 PRO A O 1
ATOM 1151 N N . GLN A 1 149 ? -7.765 -8.909 -10.212 1.00 97.69 149 GLN A N 1
ATOM 1152 C CA . GLN A 1 149 ? -7.302 -7.735 -10.966 1.00 97.69 149 GLN A CA 1
ATOM 1153 C C . GLN A 1 149 ? -5.997 -7.105 -10.444 1.00 97.69 149 GLN A C 1
ATOM 1155 O O . GLN A 1 149 ? -5.630 -6.011 -10.871 1.00 97.69 149 GLN A O 1
ATOM 1160 N N . ALA A 1 150 ? -5.319 -7.744 -9.488 1.00 98.62 150 ALA A N 1
ATOM 1161 C CA . ALA A 1 150 ? -4.020 -7.305 -8.997 1.00 98.62 150 ALA A CA 1
ATOM 1162 C C . ALA A 1 150 ? -2.981 -7.317 -10.130 1.00 98.62 150 ALA A C 1
ATOM 1164 O O . ALA A 1 150 ? -2.674 -8.357 -10.722 1.00 98.62 150 ALA A O 1
ATOM 1165 N N . MET A 1 151 ? -2.456 -6.136 -10.436 1.00 98.38 151 MET A N 1
ATOM 1166 C CA . MET A 1 151 ? -1.566 -5.874 -11.559 1.00 98.38 151 MET A CA 1
ATOM 1167 C C . MET A 1 151 ? -0.754 -4.602 -11.266 1.00 98.38 151 MET A C 1
ATOM 1169 O O . MET A 1 151 ? -1.167 -3.507 -11.660 1.00 98.38 151 MET A O 1
ATOM 1173 N N . PRO A 1 152 ? 0.365 -4.721 -10.526 1.00 98.56 152 PRO A N 1
ATOM 1174 C CA . PRO A 1 152 ? 1.362 -3.658 -10.435 1.00 98.56 152 PRO A CA 1
ATOM 1175 C C . PRO A 1 152 ? 1.765 -3.170 -11.828 1.00 98.56 152 PRO A C 1
ATOM 1177 O O . PRO A 1 152 ? 1.808 -3.953 -12.775 1.00 98.56 152 PRO A O 1
ATOM 1180 N N . ASN A 1 153 ? 2.064 -1.880 -11.975 1.00 98.62 153 ASN A N 1
ATOM 1181 C CA . ASN A 1 153 ? 2.684 -1.411 -13.211 1.00 98.62 153 ASN A CA 1
ATOM 1182 C C . ASN A 1 153 ? 4.115 -1.972 -13.349 1.00 98.62 153 ASN A C 1
ATOM 1184 O O . ASN A 1 153 ? 4.739 -2.372 -12.365 1.00 98.62 153 ASN A O 1
ATOM 1188 N N . SER A 1 154 ? 4.651 -1.969 -14.569 1.00 98.50 154 SER A N 1
ATOM 1189 C CA . SER A 1 154 ? 5.943 -2.596 -14.876 1.00 98.50 154 SER A CA 1
ATOM 1190 C C . SER A 1 154 ? 7.132 -2.004 -14.109 1.00 98.50 154 SER A C 1
ATOM 1192 O O . SER A 1 154 ? 8.047 -2.746 -13.758 1.00 98.50 154 SER A O 1
ATOM 1194 N N . GLY A 1 155 ? 7.120 -0.703 -13.802 1.00 98.38 155 GLY A N 1
ATOM 1195 C CA . GLY A 1 155 ? 8.146 -0.069 -12.968 1.00 98.38 155 GLY A CA 1
ATOM 1196 C C . GLY A 1 155 ? 8.140 -0.627 -11.546 1.00 98.38 155 GLY A C 1
ATOM 1197 O O . GLY A 1 155 ? 9.172 -1.057 -11.028 1.00 98.38 155 GLY A O 1
ATOM 1198 N N . PHE A 1 156 ? 6.949 -0.739 -10.956 1.00 98.44 156 PHE A N 1
ATOM 1199 C CA . PHE A 1 156 ? 6.775 -1.340 -9.636 1.00 98.44 156 PHE A CA 1
ATOM 1200 C C . PHE A 1 156 ? 7.166 -2.815 -9.608 1.00 98.44 156 PHE A C 1
ATOM 1202 O O . PHE A 1 156 ? 7.801 -3.244 -8.651 1.00 98.44 156 PHE A O 1
ATOM 1209 N N . GLU A 1 157 ? 6.847 -3.599 -10.643 1.00 98.12 157 GLU A N 1
ATOM 1210 C CA . GLU A 1 157 ? 7.295 -4.997 -10.715 1.00 98.12 157 GLU A CA 1
ATOM 1211 C C . GLU A 1 157 ? 8.824 -5.113 -10.671 1.00 98.12 157 GLU A C 1
ATOM 1213 O O . GLU A 1 157 ? 9.362 -5.961 -9.955 1.00 98.12 157 GLU A O 1
ATOM 1218 N N . ILE A 1 158 ? 9.531 -4.246 -11.405 1.00 97.25 158 ILE A N 1
ATOM 1219 C CA . ILE A 1 158 ? 10.999 -4.215 -11.425 1.00 97.25 158 ILE A CA 1
ATOM 1220 C C . ILE A 1 158 ? 11.552 -3.912 -10.030 1.00 97.25 158 ILE A C 1
ATOM 1222 O O . ILE A 1 158 ? 12.508 -4.561 -9.603 1.00 97.25 158 ILE A O 1
ATOM 1226 N N . GLU A 1 159 ? 10.979 -2.943 -9.318 1.00 97.50 159 GLU A N 1
ATOM 1227 C CA . GLU A 1 159 ? 11.404 -2.606 -7.957 1.00 97.50 159 GLU A CA 1
ATOM 1228 C C . GLU A 1 159 ? 11.100 -3.730 -6.959 1.00 97.50 159 GLU A C 1
ATOM 1230 O O . GLU A 1 159 ? 11.981 -4.136 -6.201 1.00 97.50 159 GLU A O 1
ATOM 1235 N N . LEU A 1 160 ? 9.904 -4.318 -7.013 1.00 97.56 160 LEU A N 1
ATOM 1236 C CA . LEU A 1 160 ? 9.496 -5.404 -6.118 1.00 97.56 160 LEU A CA 1
ATOM 1237 C C . LEU A 1 160 ? 10.363 -6.656 -6.284 1.00 97.56 160 LEU A C 1
ATOM 1239 O O . LEU A 1 160 ? 10.735 -7.286 -5.295 1.00 97.56 160 LEU A O 1
ATOM 1243 N N . ARG A 1 161 ? 10.748 -6.999 -7.519 1.00 96.69 161 ARG A N 1
ATOM 1244 C CA . ARG A 1 161 ? 11.659 -8.124 -7.791 1.00 96.69 161 ARG A CA 1
ATOM 1245 C C . ARG A 1 161 ? 13.056 -7.919 -7.194 1.00 96.69 161 ARG A C 1
ATOM 1247 O O . ARG A 1 161 ? 13.744 -8.906 -6.953 1.00 96.69 161 ARG A O 1
ATOM 1254 N N . LYS A 1 162 ? 13.474 -6.675 -6.929 1.00 95.19 162 LYS A N 1
ATOM 1255 C CA . LYS A 1 162 ? 14.771 -6.351 -6.302 1.00 95.19 162 LYS A CA 1
ATOM 1256 C C . LYS A 1 162 ? 14.748 -6.411 -4.773 1.00 95.19 162 LYS A C 1
ATOM 1258 O O . LYS A 1 162 ? 15.820 -6.445 -4.173 1.00 95.19 162 LYS A O 1
ATOM 1263 N N . LEU A 1 163 ? 13.570 -6.420 -4.138 1.00 91.62 163 LEU A N 1
ATOM 1264 C CA . LEU A 1 163 ? 13.458 -6.472 -2.670 1.00 91.62 163 LEU A CA 1
ATOM 1265 C C . LEU A 1 163 ? 13.973 -7.790 -2.083 1.00 91.62 163 LEU A C 1
ATOM 1267 O O . LEU A 1 163 ? 14.363 -7.850 -0.920 1.00 91.62 163 LEU A O 1
ATOM 1271 N N . ILE A 1 164 ? 14.009 -8.835 -2.900 1.00 77.94 164 ILE A N 1
ATOM 1272 C CA . ILE A 1 164 ? 14.433 -10.169 -2.505 1.00 77.94 164 ILE A CA 1
ATOM 1273 C C . ILE A 1 164 ? 15.934 -10.259 -2.757 1.00 77.94 164 ILE A C 1
ATOM 1275 O O . ILE A 1 164 ? 16.386 -10.544 -3.867 1.00 77.94 164 ILE A O 1
ATOM 1279 N N . LYS A 1 165 ? 16.725 -9.952 -1.730 1.00 59.66 165 LYS A N 1
ATOM 1280 C CA . LYS A 1 165 ? 18.163 -10.222 -1.763 1.00 59.66 165 LYS A CA 1
ATOM 1281 C C . LYS A 1 165 ? 18.391 -11.702 -1.448 1.00 59.66 165 LYS A C 1
ATOM 1283 O O . LYS A 1 165 ? 17.822 -12.213 -0.488 1.00 59.66 165 LYS A O 1
ATOM 1288 N N . LYS A 1 166 ? 19.175 -12.351 -2.316 1.00 46.03 166 LYS A N 1
ATOM 1289 C CA . LYS A 1 166 ? 19.708 -13.709 -2.140 1.00 46.03 166 LYS A CA 1
ATOM 1290 C C . LYS A 1 166 ? 20.483 -13.847 -0.836 1.00 46.03 166 LYS A C 1
ATOM 1292 O O . LYS A 1 166 ? 21.148 -12.852 -0.466 1.00 46.03 166 LYS A O 1
#